Protein AF-A0A521XSE6-F1 (afdb_monomer)

Mean predicted aligned error: 16.89 Å

Radius of gyration: 36.2 Å; Cα contacts (8 Å, |Δi|>4): 59; chains: 1; bounding box: 66×86×58 Å

Foldseek 3Di:
DVVVVVVVVVPPPPVPVVVVVVVVVVVVVVVDDDDDPPPCVVVVVPDDPPDCDLVNLCVVPPPPSLVVLQVVLVVCVVVVVNVSSLVSLVVQLVPPDPVSNVVSVVSNVVD

Sequence (111 aa):
MLSFILEKYLNLPIVMGLGAVFMIGMYLLFKKTPSPPPPMVNAIRKSKPLTITSQDFSAIAGDDVVATQLDLARAYIETGRKLLAKKILEHVVEQGTDVQQNEARTLLGLI

pLDDT: mean 79.13, std 16.43, range [51.59, 98.31]

Structure (mmCIF, N/CA/C/O backbone):
data_AF-A0A521XSE6-F1
#
_entry.id   AF-A0A521XSE6-F1
#
loop_
_atom_site.group_PDB
_atom_site.id
_atom_site.type_symbol
_atom_site.label_atom_id
_atom_site.label_alt_id
_atom_site.label_comp_id
_atom_site.label_asym_id
_atom_site.label_entity_id
_atom_site.label_seq_id
_atom_site.pdbx_PDB_ins_code
_atom_site.Cartn_x
_atom_site.Cartn_y
_atom_site.Cartn_z
_atom_site.occupancy
_atom_site.B_iso_or_equiv
_atom_site.auth_seq_id
_atom_site.auth_comp_id
_atom_site.auth_asym_id
_atom_site.auth_atom_id
_atom_site.pdbx_PDB_model_num
ATOM 1 N N . MET A 1 1 ? 53.690 -77.859 42.454 1.00 58.84 1 MET A N 1
ATOM 2 C CA . MET A 1 1 ? 53.659 -76.408 42.756 1.00 58.84 1 MET A CA 1
ATOM 3 C C . MET A 1 1 ? 54.252 -75.514 41.661 1.00 58.84 1 MET A C 1
ATOM 5 O O . MET A 1 1 ? 53.951 -74.332 41.681 1.00 58.84 1 MET A O 1
ATOM 9 N N . LEU A 1 2 ? 55.013 -76.025 40.679 1.00 59.50 2 LEU A N 1
ATOM 10 C CA . LEU A 1 2 ? 55.533 -75.198 39.572 1.00 59.50 2 LEU A CA 1
ATOM 11 C C . LEU A 1 2 ? 54.560 -75.042 38.377 1.00 59.50 2 LEU A C 1
ATOM 13 O O . LEU A 1 2 ? 54.681 -74.099 37.606 1.00 59.50 2 LEU A O 1
ATOM 17 N N . SER A 1 3 ? 53.566 -75.924 38.230 1.00 58.72 3 SER A N 1
ATOM 18 C CA . SER A 1 3 ? 52.585 -75.901 37.128 1.00 58.72 3 SER A CA 1
ATOM 19 C C . SER A 1 3 ? 51.525 -74.797 37.241 1.00 58.72 3 SER A C 1
ATOM 21 O O . SER A 1 3 ? 50.909 -74.441 36.246 1.00 58.72 3 SER A O 1
ATOM 23 N N . PHE A 1 4 ? 51.332 -74.218 38.429 1.00 61.06 4 PHE A N 1
ATOM 24 C CA . PHE A 1 4 ? 50.308 -73.191 38.667 1.00 61.06 4 PHE A CA 1
ATOM 25 C C . PHE A 1 4 ? 50.765 -71.775 38.263 1.00 61.06 4 PHE A C 1
ATOM 27 O O . PHE A 1 4 ? 49.950 -70.883 38.049 1.00 61.06 4 PHE A O 1
ATOM 34 N N . ILE A 1 5 ? 52.079 -71.555 38.158 1.00 60.94 5 ILE A N 1
ATOM 35 C CA . ILE A 1 5 ? 52.667 -70.239 37.858 1.00 60.94 5 ILE A CA 1
ATOM 36 C C . ILE A 1 5 ? 52.841 -70.040 36.343 1.00 60.94 5 ILE A C 1
ATOM 38 O O . ILE A 1 5 ? 52.733 -68.911 35.868 1.00 60.94 5 ILE A O 1
ATOM 42 N N . LEU A 1 6 ? 53.030 -71.119 35.571 1.00 59.59 6 LEU A N 1
ATOM 43 C CA . LEU A 1 6 ? 53.184 -71.026 34.114 1.00 59.59 6 LEU A CA 1
ATOM 44 C C . LEU A 1 6 ? 51.868 -70.701 33.386 1.00 59.59 6 LEU A C 1
ATOM 46 O O . LEU A 1 6 ? 51.890 -69.920 32.440 1.00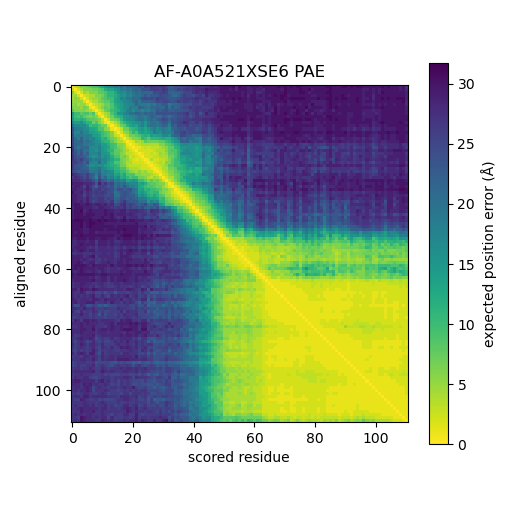 59.59 6 LEU A O 1
ATOM 50 N N . GLU A 1 7 ? 50.718 -71.208 33.843 1.00 60.81 7 GLU A N 1
ATOM 51 C CA . GLU A 1 7 ? 49.430 -70.916 33.185 1.00 60.81 7 GLU A CA 1
ATOM 52 C C . GLU A 1 7 ? 48.996 -69.452 33.337 1.00 60.81 7 GLU A C 1
ATOM 54 O O . GLU A 1 7 ? 48.388 -68.873 32.438 1.00 60.81 7 GLU A O 1
ATOM 59 N N . LYS A 1 8 ? 49.359 -68.807 34.452 1.00 57.69 8 LYS A N 1
ATOM 60 C CA . LYS A 1 8 ? 48.988 -67.409 34.710 1.00 57.69 8 LYS A CA 1
ATOM 61 C C . LYS A 1 8 ? 49.766 -66.419 33.836 1.00 57.69 8 LYS A C 1
ATOM 63 O O . LYS A 1 8 ? 49.285 -65.316 33.589 1.00 57.69 8 LYS A O 1
ATOM 68 N N . TYR A 1 9 ? 50.953 -66.802 33.367 1.00 58.81 9 TYR A N 1
ATOM 69 C CA . TYR A 1 9 ? 51.791 -65.952 32.519 1.00 58.81 9 TYR A CA 1
ATOM 70 C C . TYR A 1 9 ? 51.547 -66.158 31.016 1.00 58.81 9 TYR A C 1
ATOM 72 O O . TYR A 1 9 ? 51.934 -65.305 30.221 1.00 58.81 9 TYR A O 1
ATOM 80 N N . LEU A 1 10 ? 50.853 -67.234 30.621 1.00 60.28 10 LEU A N 1
ATOM 81 C CA . LEU A 1 10 ? 50.536 -67.516 29.217 1.00 60.28 10 LEU A CA 1
ATOM 82 C C . LEU A 1 10 ? 49.411 -66.621 28.650 1.00 60.28 10 LEU A C 1
ATOM 84 O O . LEU A 1 10 ? 49.327 -66.445 27.441 1.00 60.28 10 LEU A O 1
ATOM 88 N N . ASN A 1 11 ? 48.613 -65.971 29.508 1.00 56.31 11 ASN A N 1
ATOM 89 C CA . ASN A 1 11 ? 47.569 -65.009 29.110 1.00 56.31 11 ASN A CA 1
ATOM 90 C C . ASN A 1 11 ? 47.930 -63.535 29.397 1.00 56.31 11 ASN A C 1
ATOM 92 O O . ASN A 1 11 ? 47.058 -62.664 29.360 1.00 56.31 11 ASN A O 1
ATOM 96 N N . LEU A 1 12 ? 49.196 -63.229 29.704 1.00 58.16 12 LEU A N 1
ATOM 97 C CA . LEU A 1 12 ? 49.572 -61.931 30.278 1.00 58.16 12 LEU A CA 1
ATOM 98 C C . LEU A 1 12 ? 49.934 -60.786 29.297 1.00 58.16 12 LEU A C 1
ATOM 100 O O . LEU A 1 12 ? 50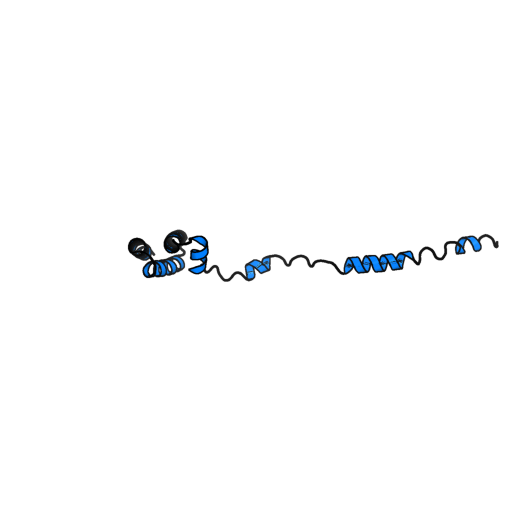.275 -59.716 29.793 1.00 58.16 12 LEU A O 1
ATOM 104 N N . PRO A 1 13 ? 49.814 -60.890 27.952 1.00 55.38 13 PRO A N 1
ATOM 105 C CA . PRO A 1 13 ? 49.885 -59.659 27.146 1.00 55.38 13 PRO A CA 1
ATOM 106 C C . PRO A 1 13 ? 48.844 -59.500 26.023 1.00 55.38 13 PRO A C 1
ATOM 108 O O . PRO A 1 13 ? 49.079 -58.718 25.108 1.00 55.38 13 PRO A O 1
ATOM 111 N N . ILE A 1 14 ? 47.678 -60.155 26.059 1.00 55.00 14 ILE A N 1
ATOM 112 C CA . ILE A 1 14 ? 46.648 -59.922 25.014 1.00 55.00 14 ILE A CA 1
ATOM 113 C C . ILE A 1 14 ? 45.759 -58.701 25.337 1.00 55.00 14 ILE A C 1
ATOM 115 O O . ILE A 1 14 ? 45.257 -58.029 24.438 1.00 55.00 14 ILE A O 1
ATOM 119 N N . VAL A 1 15 ? 45.617 -58.329 26.612 1.00 55.06 15 VAL A N 1
ATOM 120 C CA . VAL A 1 15 ? 44.694 -57.252 27.028 1.00 55.06 15 VAL A CA 1
ATOM 121 C C . VAL A 1 15 ? 45.275 -55.840 26.840 1.00 55.06 15 VAL A C 1
ATOM 123 O O . VAL A 1 15 ? 44.519 -54.877 26.737 1.00 55.06 15 VAL A O 1
ATOM 126 N N . MET A 1 16 ? 46.598 -55.679 26.718 1.00 54.62 16 MET A N 1
ATOM 127 C CA . MET A 1 16 ? 47.209 -54.339 26.648 1.00 54.62 16 MET A CA 1
ATOM 128 C C . MET A 1 16 ? 47.320 -53.749 25.227 1.00 54.62 16 MET A C 1
ATOM 130 O O . MET A 1 16 ? 47.540 -52.550 25.089 1.00 54.62 16 MET A O 1
ATOM 134 N N . GLY A 1 17 ? 47.133 -54.548 24.168 1.00 54.69 17 GLY A N 1
ATOM 135 C CA . GLY A 1 17 ? 47.198 -54.074 22.773 1.00 54.69 17 GLY A CA 1
ATOM 136 C C . GLY A 1 17 ? 45.868 -53.556 22.210 1.00 54.69 17 GLY A C 1
ATOM 137 O O . GLY A 1 17 ? 45.847 -52.628 21.403 1.00 54.69 17 GLY A O 1
ATOM 138 N N . LEU A 1 18 ? 44.737 -54.105 22.666 1.00 53.44 18 LEU A N 1
ATOM 139 C CA . LEU A 1 18 ? 43.406 -53.724 22.172 1.00 53.44 18 LEU A CA 1
ATOM 140 C C . LEU A 1 18 ? 42.953 -52.347 22.677 1.00 53.44 18 LEU A C 1
ATOM 142 O O . LEU A 1 18 ? 42.264 -51.623 21.960 1.00 53.44 18 LEU A O 1
ATOM 146 N N . GLY A 1 19 ? 43.385 -51.949 23.878 1.00 57.41 19 GLY A N 1
ATOM 147 C CA . GLY A 1 19 ? 43.027 -50.656 24.461 1.00 57.41 19 GLY A CA 1
ATOM 148 C C . GLY A 1 19 ? 43.575 -49.462 23.676 1.00 57.41 19 GLY A C 1
ATOM 149 O O . GLY A 1 19 ? 42.872 -48.468 23.524 1.00 57.41 19 GLY A O 1
ATOM 150 N N . ALA A 1 20 ? 44.790 -49.560 23.124 1.00 63.62 20 ALA A N 1
ATOM 151 C CA . ALA A 1 20 ? 45.408 -48.461 22.378 1.00 63.62 20 ALA A CA 1
ATOM 152 C C . ALA A 1 20 ? 44.699 -48.204 21.037 1.00 63.62 20 ALA A C 1
ATOM 154 O O . ALA A 1 20 ? 44.402 -47.056 20.710 1.00 63.62 20 ALA A O 1
ATOM 155 N N . VAL A 1 21 ? 44.349 -49.263 20.298 1.00 66.44 21 VAL A N 1
ATOM 156 C CA . VAL A 1 21 ? 43.579 -49.152 19.044 1.00 66.44 21 VAL A CA 1
ATOM 157 C C . VAL A 1 21 ? 42.161 -48.652 19.320 1.00 66.44 21 VAL A C 1
ATOM 159 O O . VAL A 1 21 ? 41.656 -47.813 18.578 1.00 66.44 21 VAL A O 1
ATOM 162 N N . PHE A 1 22 ? 41.541 -49.092 20.420 1.00 70.62 22 PHE A N 1
ATOM 163 C CA . PHE A 1 22 ? 40.236 -48.589 20.849 1.00 70.62 22 PHE A CA 1
ATOM 164 C C . PHE A 1 22 ? 40.290 -47.113 21.271 1.00 70.62 22 PHE A C 1
ATOM 166 O O . PHE A 1 22 ? 39.419 -46.344 20.881 1.00 70.62 22 PHE A O 1
ATOM 173 N N . MET A 1 23 ? 41.331 -46.679 21.990 1.00 69.38 23 MET A N 1
ATOM 174 C CA . MET A 1 23 ? 41.536 -45.271 22.359 1.00 69.38 23 MET A CA 1
ATOM 175 C C . MET A 1 23 ? 41.772 -44.384 21.137 1.00 69.38 23 MET A C 1
ATOM 177 O O . MET A 1 23 ? 41.184 -43.313 21.047 1.00 69.38 23 MET A O 1
ATOM 181 N N . ILE A 1 24 ? 42.572 -44.834 20.170 1.00 76.50 24 ILE A N 1
ATOM 182 C CA . ILE A 1 24 ? 42.790 -44.115 18.907 1.00 76.50 24 ILE A CA 1
ATOM 183 C C . ILE A 1 24 ? 41.513 -44.081 18.057 1.00 76.50 24 ILE A C 1
ATOM 185 O O . ILE A 1 24 ? 41.154 -43.025 17.538 1.00 76.50 24 ILE A O 1
ATOM 189 N N . GLY A 1 25 ? 40.781 -45.194 17.968 1.00 71.81 25 GLY A N 1
ATOM 190 C CA . GLY A 1 25 ? 39.495 -45.263 17.272 1.00 71.81 25 GLY A CA 1
ATOM 191 C C . GLY A 1 25 ? 38.433 -44.362 17.908 1.00 71.81 25 GLY A C 1
ATOM 192 O O . GLY A 1 25 ? 37.765 -43.604 17.206 1.00 71.81 25 GLY A O 1
ATOM 193 N N . MET A 1 26 ? 38.326 -44.368 19.239 1.00 72.00 26 MET A N 1
ATOM 194 C CA . MET A 1 26 ? 37.407 -43.513 19.993 1.00 72.00 26 MET A CA 1
ATOM 195 C C . MET A 1 26 ? 37.818 -42.037 19.918 1.00 72.00 26 MET A C 1
ATOM 197 O O . MET A 1 26 ? 36.961 -41.169 19.764 1.00 72.00 26 MET A O 1
ATOM 201 N N . TYR A 1 27 ? 39.120 -41.740 19.938 1.00 76.50 27 TYR A N 1
ATOM 202 C CA . TYR A 1 27 ? 39.644 -40.385 19.761 1.00 76.50 27 TYR A CA 1
ATOM 203 C C . TYR A 1 27 ? 39.325 -39.819 18.367 1.00 76.50 27 TYR A C 1
ATOM 205 O O . TYR A 1 27 ? 38.957 -38.649 18.239 1.00 76.50 27 TYR A O 1
ATOM 213 N N . LEU A 1 28 ? 39.379 -40.650 17.319 1.00 74.31 28 LEU A N 1
ATOM 214 C CA . LEU A 1 28 ? 38.965 -40.256 15.968 1.00 74.31 28 LEU A CA 1
ATOM 215 C C . LEU A 1 28 ? 37.443 -40.076 15.843 1.00 74.31 28 LEU A C 1
ATOM 217 O O . LEU A 1 28 ? 37.000 -39.201 15.097 1.00 74.31 28 LEU A O 1
ATOM 221 N N . LEU A 1 29 ? 36.649 -40.832 16.607 1.00 71.62 29 LEU A N 1
ATOM 222 C CA . LEU A 1 29 ? 35.190 -40.679 16.678 1.00 71.62 29 LEU A CA 1
ATOM 223 C C . LEU A 1 29 ? 34.766 -39.387 17.400 1.00 71.62 29 LEU A C 1
ATOM 225 O O . LEU A 1 29 ? 33.824 -38.725 16.968 1.00 71.62 29 LEU A O 1
ATOM 229 N N . PHE A 1 30 ? 35.486 -38.971 18.447 1.00 71.00 30 PHE A N 1
ATOM 230 C CA . PHE A 1 30 ? 35.155 -37.769 19.226 1.00 71.00 30 PHE A CA 1
ATOM 231 C C . PHE A 1 30 ? 35.493 -36.441 18.532 1.00 71.00 30 PHE A C 1
ATOM 233 O O . PHE A 1 30 ? 34.911 -35.412 18.870 1.00 71.00 30 PHE A O 1
ATOM 240 N N . LYS A 1 31 ? 36.391 -36.425 17.537 1.00 66.56 31 LYS A N 1
ATOM 241 C CA . LYS A 1 31 ? 36.799 -35.180 16.854 1.00 66.56 31 LYS A CA 1
ATOM 242 C C . LYS A 1 31 ? 35.725 -34.609 15.910 1.00 66.56 31 LYS A C 1
ATOM 244 O O . LYS A 1 31 ? 35.898 -33.518 15.372 1.00 66.56 31 LYS A O 1
ATOM 249 N N . LYS A 1 32 ? 34.623 -35.331 15.682 1.00 65.06 32 LYS A N 1
ATOM 250 C CA . LYS A 1 32 ? 33.612 -34.989 14.672 1.00 65.06 32 LYS A CA 1
ATOM 251 C C . LYS A 1 32 ? 32.201 -34.902 15.250 1.00 65.06 32 LYS A C 1
ATOM 253 O O . LYS A 1 32 ? 31.262 -35.398 14.640 1.00 65.06 32 LYS A O 1
ATOM 258 N N . THR A 1 33 ? 32.031 -34.260 16.403 1.00 64.44 33 THR A N 1
ATOM 259 C CA . THR A 1 33 ? 30.698 -33.816 16.823 1.00 64.44 33 THR A CA 1
ATOM 260 C C . THR A 1 33 ? 30.306 -32.601 15.969 1.00 64.44 33 THR A C 1
ATOM 262 O O . THR A 1 33 ? 30.895 -31.530 16.130 1.00 64.44 33 THR A O 1
ATOM 265 N N . PRO A 1 34 ? 29.359 -32.716 15.012 1.00 69.56 34 PRO A N 1
ATOM 266 C CA . PRO A 1 34 ? 28.758 -31.522 14.444 1.00 69.56 34 PRO A CA 1
ATOM 267 C C . PRO A 1 34 ? 28.067 -30.808 15.602 1.00 69.56 34 PRO A C 1
ATOM 269 O O . PRO A 1 34 ? 27.216 -31.391 16.277 1.00 69.56 34 PRO A O 1
ATOM 272 N N . SER A 1 35 ? 28.474 -29.569 15.879 1.00 71.19 35 SER A N 1
ATOM 273 C CA . SER A 1 35 ? 27.747 -28.705 16.804 1.00 71.19 35 SER A CA 1
ATOM 274 C C . SER A 1 35 ? 26.264 -28.775 16.432 1.00 71.19 35 SER A C 1
ATOM 276 O O . SER A 1 35 ? 25.966 -28.572 15.245 1.00 71.19 35 SER A O 1
ATOM 278 N N . PRO A 1 36 ? 25.349 -29.082 17.374 1.00 72.12 36 PRO A N 1
ATOM 279 C CA . PRO A 1 36 ? 23.928 -29.020 17.077 1.00 72.12 36 PRO A CA 1
ATOM 280 C C . PRO A 1 36 ? 23.671 -27.648 16.455 1.00 72.12 36 PRO A C 1
ATOM 282 O O . PRO A 1 36 ? 24.216 -26.658 16.965 1.00 72.12 36 PRO A O 1
ATOM 285 N N . PRO A 1 37 ? 22.951 -27.580 15.318 1.00 71.44 37 PRO A N 1
ATOM 286 C CA . PRO A 1 37 ? 22.677 -26.305 14.685 1.00 71.44 37 PRO A CA 1
ATOM 287 C C . PRO A 1 37 ? 22.139 -25.377 15.775 1.00 71.44 37 PRO A C 1
ATOM 289 O O . PRO A 1 37 ? 21.273 -25.808 16.549 1.00 71.44 37 PRO A O 1
ATOM 292 N N . PRO A 1 38 ? 22.696 -24.159 15.918 1.00 73.38 38 PRO A N 1
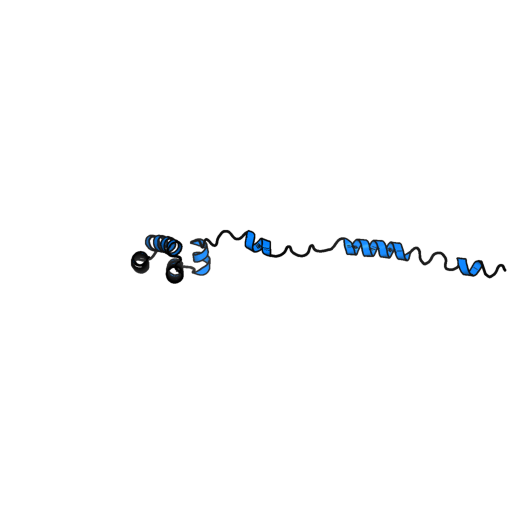ATOM 293 C CA . PRO A 1 38 ? 22.209 -23.228 16.920 1.00 73.38 38 PRO A CA 1
ATOM 294 C C . PRO A 1 38 ? 20.689 -23.148 16.771 1.00 73.38 38 PRO A C 1
ATOM 296 O O . PRO A 1 38 ? 20.210 -23.188 15.630 1.00 73.38 38 PRO A O 1
ATOM 299 N N . PRO A 1 39 ? 19.921 -23.070 17.874 1.00 66.75 39 PRO A N 1
ATOM 300 C CA . PRO A 1 39 ? 18.479 -22.924 17.770 1.00 66.75 39 PRO A CA 1
ATOM 301 C C . PRO A 1 39 ? 18.194 -21.827 16.742 1.00 66.75 39 PRO A C 1
ATOM 303 O O . PRO A 1 39 ? 18.715 -20.712 16.855 1.00 66.75 39 PRO A O 1
ATOM 306 N N . MET A 1 40 ? 17.399 -22.153 15.714 1.00 58.44 40 MET A N 1
ATOM 307 C CA . MET A 1 40 ? 17.048 -21.243 14.608 1.00 58.44 40 MET A CA 1
ATOM 308 C C . MET A 1 40 ? 16.382 -19.935 15.086 1.00 58.44 40 MET A C 1
ATOM 310 O O . MET A 1 40 ? 16.115 -19.045 14.286 1.00 58.44 40 MET A O 1
ATOM 314 N N . VAL A 1 41 ? 16.193 -19.768 16.398 1.00 56.81 41 VAL A N 1
ATOM 315 C CA . VAL A 1 41 ? 15.895 -18.520 17.112 1.00 56.81 41 VAL A CA 1
ATOM 316 C C . VAL A 1 41 ? 16.776 -17.344 16.654 1.00 56.81 41 VAL A C 1
ATOM 318 O O . VAL A 1 41 ? 16.299 -16.212 16.610 1.00 56.81 41 VAL A O 1
ATOM 321 N N . ASN A 1 42 ? 18.025 -17.578 16.233 1.00 55.88 42 ASN A N 1
ATOM 322 C CA . ASN A 1 42 ? 18.886 -16.504 15.712 1.00 55.88 42 ASN A CA 1
ATOM 323 C C . ASN A 1 42 ? 18.638 -16.124 14.239 1.00 55.88 42 ASN A C 1
ATOM 325 O O . ASN A 1 42 ? 19.086 -15.055 13.823 1.00 55.88 42 ASN A O 1
ATOM 329 N N . ALA A 1 43 ? 17.911 -16.929 13.455 1.00 57.03 43 ALA A N 1
ATOM 330 C CA . ALA A 1 43 ? 17.548 -16.576 12.078 1.00 57.03 43 ALA A CA 1
ATOM 331 C C . ALA A 1 43 ? 16.438 -15.510 12.035 1.00 57.03 43 ALA A C 1
ATOM 333 O O . ALA A 1 43 ? 16.471 -14.622 11.189 1.00 57.03 43 ALA A O 1
ATOM 334 N N . ILE A 1 44 ? 15.519 -15.526 13.009 1.00 54.22 44 ILE A N 1
ATOM 335 C CA . ILE A 1 44 ? 14.497 -14.476 13.173 1.00 54.22 44 ILE A CA 1
ATOM 336 C C . ILE A 1 44 ? 15.142 -13.184 13.698 1.00 54.22 44 ILE A C 1
ATOM 338 O O . ILE A 1 44 ? 14.756 -12.081 13.336 1.00 54.22 44 ILE A O 1
ATOM 342 N N . ARG A 1 45 ? 16.200 -13.287 14.511 1.00 57.09 45 ARG A N 1
ATOM 343 C CA . ARG A 1 45 ? 16.844 -12.116 15.128 1.00 57.09 45 ARG A CA 1
ATOM 344 C C . ARG A 1 45 ? 17.647 -11.247 14.150 1.00 57.09 45 ARG A C 1
ATOM 346 O O . ARG A 1 45 ? 17.979 -10.114 14.483 1.00 57.09 45 ARG A O 1
ATOM 353 N N . LYS A 1 46 ? 17.942 -11.761 12.951 1.00 51.59 46 LYS A N 1
ATOM 354 C CA . LYS A 1 46 ? 18.577 -11.014 11.854 1.00 51.59 46 LYS A CA 1
ATOM 355 C C . LYS A 1 46 ? 17.595 -10.612 10.751 1.00 51.59 46 LYS A C 1
ATOM 357 O O . LYS A 1 46 ? 18.038 -10.125 9.714 1.00 51.59 46 LYS A O 1
ATOM 362 N N . SER A 1 47 ? 16.284 -10.784 10.938 1.00 54.00 47 SER A N 1
ATOM 363 C CA . SER A 1 47 ? 15.327 -10.172 10.022 1.00 54.00 47 SER A CA 1
ATOM 364 C C . SER A 1 47 ? 15.285 -8.677 10.318 1.00 54.00 47 SER A C 1
ATOM 366 O O . SER A 1 47 ? 14.831 -8.254 11.383 1.00 54.00 47 SER A O 1
ATOM 368 N N . LYS A 1 48 ? 15.771 -7.875 9.367 1.00 60.22 48 LYS A N 1
ATOM 369 C CA . LYS A 1 48 ? 15.424 -6.454 9.250 1.00 60.22 48 LYS A CA 1
ATOM 370 C C . LYS A 1 48 ? 13.909 -6.334 9.520 1.00 60.22 48 LYS A C 1
ATOM 372 O O . LYS A 1 48 ? 13.181 -7.193 9.011 1.00 60.22 48 LYS A O 1
ATOM 377 N N . PRO A 1 49 ? 13.427 -5.358 10.319 1.00 62.62 49 PRO A N 1
ATOM 378 C CA . PRO A 1 49 ? 11.988 -5.144 10.496 1.00 62.62 49 PRO A CA 1
ATOM 379 C C . PRO A 1 49 ? 11.327 -5.232 9.125 1.00 62.62 49 PRO A C 1
ATOM 381 O O . PRO A 1 49 ? 11.871 -4.598 8.218 1.00 62.62 49 PRO A O 1
ATOM 384 N N . LEU A 1 50 ? 10.275 -6.051 8.956 1.00 66.19 50 LEU A N 1
ATOM 385 C CA . LEU A 1 50 ? 9.647 -6.320 7.653 1.00 66.19 50 LEU A CA 1
ATOM 386 C C . LEU A 1 50 ? 9.355 -4.993 6.942 1.00 66.19 50 LEU A C 1
ATOM 388 O O . LEU A 1 50 ? 8.348 -4.335 7.186 1.00 66.19 50 LEU A O 1
ATOM 392 N N . THR A 1 51 ? 10.294 -4.582 6.102 1.00 70.25 51 THR A N 1
ATOM 393 C CA . THR A 1 51 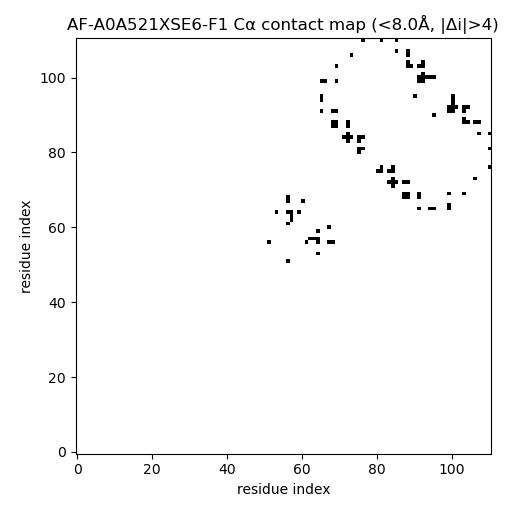? 10.267 -3.345 5.339 1.00 70.25 51 THR A CA 1
ATOM 394 C C . THR A 1 51 ? 10.224 -3.840 3.921 1.00 70.25 51 THR A C 1
ATOM 396 O O . THR A 1 51 ? 11.269 -4.138 3.352 1.00 70.25 51 THR A O 1
ATOM 399 N N . ILE A 1 52 ? 9.012 -4.033 3.412 1.00 74.31 52 ILE A N 1
ATOM 400 C CA . ILE A 1 52 ? 8.839 -4.445 2.026 1.00 74.31 52 ILE A CA 1
ATOM 401 C C . ILE A 1 52 ? 9.219 -3.250 1.156 1.00 74.31 52 ILE A C 1
ATOM 403 O O . ILE A 1 52 ? 8.697 -2.145 1.332 1.00 74.31 52 ILE A O 1
ATOM 407 N N . THR A 1 53 ? 10.200 -3.458 0.290 1.00 80.06 53 THR A N 1
ATOM 408 C CA . THR A 1 53 ? 10.757 -2.440 -0.598 1.00 80.06 53 THR A CA 1
ATOM 409 C C . THR A 1 53 ? 10.206 -2.596 -2.009 1.00 80.06 53 THR A C 1
ATOM 411 O O . THR A 1 53 ? 9.740 -3.668 -2.384 1.00 80.06 53 THR A O 1
ATOM 414 N N . SER A 1 54 ? 10.306 -1.544 -2.825 1.00 76.56 54 SER A N 1
ATOM 415 C CA . SER A 1 54 ? 9.991 -1.588 -4.263 1.00 76.56 54 SER A CA 1
ATOM 416 C C . SER A 1 54 ? 10.689 -2.742 -4.998 1.00 76.56 54 SER A C 1
ATOM 418 O O . SER A 1 54 ? 10.093 -3.357 -5.876 1.00 76.56 54 SER A O 1
ATOM 420 N N . GLN A 1 55 ? 11.917 -3.085 -4.599 1.00 81.88 55 GLN A N 1
ATOM 421 C CA . GLN A 1 55 ? 12.678 -4.205 -5.162 1.00 81.88 55 GLN A CA 1
ATOM 422 C C . GLN A 1 55 ? 12.045 -5.563 -4.845 1.00 81.88 55 GLN A C 1
ATOM 424 O O . GLN A 1 55 ? 11.987 -6.422 -5.723 1.00 81.88 55 GLN A O 1
ATOM 429 N N . ASP A 1 56 ? 11.525 -5.740 -3.629 1.00 84.00 56 ASP A N 1
ATOM 430 C CA . ASP A 1 56 ? 10.825 -6.970 -3.245 1.00 84.00 56 ASP A CA 1
ATOM 431 C C . ASP A 1 56 ? 9.550 -7.151 -4.080 1.00 84.00 56 ASP A C 1
ATOM 433 O O . ASP A 1 56 ? 9.253 -8.256 -4.525 1.00 84.00 56 ASP A O 1
ATOM 437 N N . PHE A 1 57 ? 8.826 -6.061 -4.363 1.00 83.56 57 PHE A N 1
ATOM 438 C CA . PHE A 1 57 ? 7.655 -6.116 -5.242 1.00 83.56 57 PHE A CA 1
ATOM 439 C C . PHE A 1 57 ? 8.032 -6.438 -6.686 1.00 83.56 57 PHE A C 1
ATOM 441 O O . PHE A 1 57 ? 7.362 -7.251 -7.308 1.00 83.56 57 PHE A O 1
ATOM 448 N N . SER A 1 58 ? 9.110 -5.857 -7.216 1.00 85.00 58 SER A N 1
ATOM 449 C CA . SER A 1 58 ? 9.571 -6.156 -8.578 1.00 85.00 58 SER A CA 1
ATOM 450 C C . SER A 1 58 ? 9.967 -7.625 -8.749 1.00 85.00 58 SER A C 1
ATOM 452 O O . SER A 1 58 ? 9.651 -8.229 -9.772 1.00 85.00 58 SER A O 1
ATOM 454 N N . ALA A 1 59 ? 10.560 -8.236 -7.719 1.00 84.62 59 ALA A N 1
ATOM 455 C CA . ALA A 1 59 ? 10.878 -9.661 -7.726 1.00 84.62 59 ALA A CA 1
ATOM 456 C C . ALA A 1 59 ? 9.632 -10.570 -7.753 1.00 84.62 59 ALA A C 1
ATOM 458 O O . ALA A 1 59 ? 9.721 -11.696 -8.239 1.00 84.62 59 ALA A O 1
ATOM 459 N N . ILE A 1 60 ? 8.490 -10.106 -7.229 1.00 82.75 60 ILE A N 1
ATOM 460 C CA . ILE A 1 60 ? 7.250 -10.895 -7.117 1.00 82.75 60 ILE A CA 1
ATOM 461 C C . ILE A 1 60 ? 6.289 -10.618 -8.285 1.00 82.75 60 ILE A C 1
ATOM 463 O O . ILE A 1 60 ? 5.635 -11.539 -8.767 1.00 82.75 60 ILE A O 1
ATOM 467 N N . ALA A 1 61 ? 6.196 -9.367 -8.736 1.00 82.69 61 ALA A N 1
ATOM 468 C CA . ALA A 1 61 ? 5.147 -8.887 -9.636 1.00 82.69 61 ALA A CA 1
ATOM 469 C C . ALA A 1 61 ? 5.577 -8.753 -11.108 1.00 82.69 61 ALA A C 1
ATOM 471 O O . ALA A 1 61 ? 4.730 -8.535 -11.974 1.00 82.69 61 ALA A O 1
ATOM 472 N N . GLY A 1 62 ? 6.876 -8.864 -11.411 1.00 80.62 62 GLY A N 1
ATOM 473 C CA . GLY A 1 62 ? 7.387 -8.617 -12.761 1.00 80.62 62 GLY A CA 1
ATOM 474 C C . GLY A 1 62 ? 7.151 -7.164 -13.178 1.00 80.62 62 GLY A C 1
ATOM 475 O O . GLY A 1 62 ? 7.615 -6.252 -12.494 1.00 80.62 62 GLY A O 1
ATOM 476 N N . ASP A 1 63 ? 6.421 -6.955 -14.274 1.00 77.56 63 ASP A N 1
ATOM 477 C CA . ASP A 1 63 ? 6.153 -5.618 -14.821 1.00 77.56 63 ASP A CA 1
ATOM 478 C C . ASP A 1 63 ? 5.054 -4.853 -14.061 1.00 77.56 63 ASP A C 1
ATOM 480 O O . ASP A 1 63 ? 5.061 -3.623 -14.069 1.00 77.56 63 ASP A O 1
ATOM 484 N N . ASP A 1 64 ? 4.140 -5.533 -13.354 1.00 86.06 64 ASP A N 1
ATOM 485 C CA . ASP A 1 64 ? 3.008 -4.876 -12.672 1.00 86.06 64 ASP A CA 1
ATOM 486 C C . ASP A 1 64 ? 3.226 -4.713 -11.160 1.00 86.06 64 ASP A C 1
ATOM 488 O O . ASP A 1 64 ? 2.441 -5.115 -10.292 1.00 86.06 64 ASP A O 1
ATOM 492 N N . VAL A 1 65 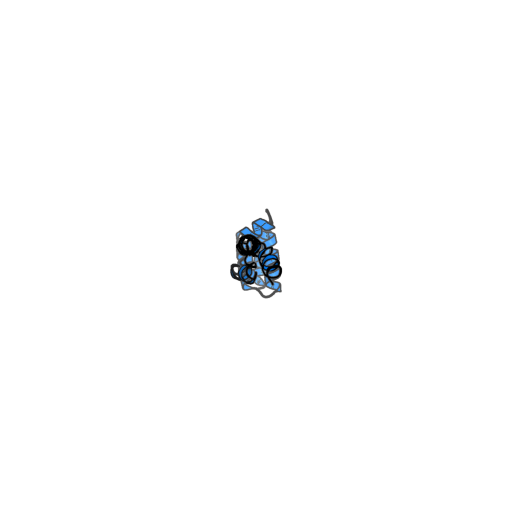? 4.366 -4.106 -10.838 1.00 90.25 65 VAL A N 1
ATOM 493 C CA . VAL A 1 65 ? 4.799 -3.821 -9.463 1.00 90.25 65 VAL A CA 1
ATOM 494 C C . VAL A 1 65 ? 3.792 -2.935 -8.731 1.00 90.25 65 VAL A C 1
ATOM 496 O O . VAL A 1 65 ? 3.517 -3.144 -7.548 1.00 90.25 65 VAL A O 1
ATOM 499 N N . VAL A 1 66 ? 3.218 -1.962 -9.440 1.00 94.31 66 VAL A N 1
ATOM 500 C CA . VAL A 1 66 ? 2.319 -0.960 -8.865 1.00 94.31 66 VAL A CA 1
ATOM 501 C C . VAL A 1 66 ? 0.958 -1.558 -8.502 1.00 94.31 66 VAL A C 1
ATOM 503 O O . VAL A 1 66 ? 0.434 -1.236 -7.434 1.00 94.31 66 VAL A O 1
ATOM 506 N N . ALA A 1 67 ? 0.388 -2.461 -9.312 1.00 94.25 67 ALA A N 1
ATOM 507 C CA . ALA A 1 67 ? -0.864 -3.124 -8.937 1.00 94.25 67 ALA A CA 1
ATOM 508 C C . ALA A 1 67 ? -0.704 -3.949 -7.652 1.00 94.25 67 ALA A C 1
ATOM 510 O O . ALA A 1 67 ? -1.514 -3.838 -6.732 1.00 94.25 67 ALA A O 1
ATOM 511 N N . THR A 1 68 ? 0.408 -4.680 -7.526 1.00 94.31 68 THR A N 1
ATOM 512 C CA . THR A 1 68 ? 0.705 -5.459 -6.311 1.00 94.31 68 THR A CA 1
ATOM 513 C C . THR A 1 68 ? 0.852 -4.558 -5.077 1.00 94.31 68 THR A C 1
ATOM 515 O O . THR A 1 68 ? 0.447 -4.920 -3.969 1.00 94.31 68 THR A O 1
ATOM 518 N N . GLN A 1 69 ? 1.409 -3.357 -5.246 1.00 95.12 69 GLN A N 1
ATOM 519 C CA . GLN A 1 69 ? 1.500 -2.364 -4.175 1.00 95.12 69 GLN A CA 1
ATOM 520 C C . GLN A 1 69 ? 0.127 -1.823 -3.757 1.00 95.12 69 GLN A C 1
ATOM 522 O O . GLN A 1 69 ? -0.113 -1.667 -2.558 1.00 95.12 69 GLN A O 1
ATOM 527 N N . LEU A 1 70 ? -0.783 -1.575 -4.705 1.00 96.81 70 LEU A N 1
ATOM 528 C CA . LEU A 1 70 ? -2.164 -1.184 -4.404 1.00 96.81 70 LEU A CA 1
ATOM 529 C C . LEU A 1 70 ? -2.889 -2.253 -3.584 1.00 96.81 70 LEU A C 1
ATOM 531 O O . LEU A 1 70 ? -3.510 -1.927 -2.570 1.00 96.81 70 LEU A O 1
ATOM 535 N N . ASP A 1 71 ? -2.753 -3.523 -3.964 1.00 95.62 71 ASP A N 1
ATOM 536 C CA . ASP A 1 71 ? -3.361 -4.636 -3.231 1.00 95.62 71 ASP A CA 1
ATOM 537 C C . ASP A 1 71 ? -2.819 -4.746 -1.802 1.00 95.62 71 ASP A C 1
ATOM 539 O O . ASP A 1 71 ? -3.587 -4.878 -0.844 1.00 95.62 71 ASP A O 1
ATOM 543 N N . LEU A 1 72 ? -1.502 -4.597 -1.618 1.00 95.50 72 LEU A N 1
ATOM 544 C CA . LEU A 1 72 ? -0.918 -4.581 -0.278 1.00 95.50 72 LEU A CA 1
ATOM 545 C C . LEU A 1 72 ? -1.382 -3.368 0.542 1.00 95.50 72 LEU A C 1
ATOM 547 O O . LEU A 1 72 ? -1.637 -3.495 1.743 1.00 95.50 72 LEU A O 1
ATOM 551 N N . ALA A 1 73 ? -1.494 -2.191 -0.077 1.00 97.06 73 ALA A N 1
ATOM 552 C CA . ALA A 1 73 ? -1.974 -0.996 0.602 1.00 97.06 73 ALA A CA 1
ATOM 553 C C . ALA A 1 73 ? -3.408 -1.184 1.111 1.00 97.06 73 ALA A C 1
ATOM 555 O O . ALA A 1 73 ? -3.667 -0.871 2.273 1.00 97.06 73 ALA A O 1
ATOM 556 N N . ARG A 1 74 ? -4.307 -1.763 0.301 1.00 97.12 74 ARG A N 1
ATOM 557 C CA . ARG A 1 74 ? -5.677 -2.108 0.721 1.00 97.12 74 ARG A CA 1
ATOM 558 C C . ARG A 1 74 ? -5.669 -3.033 1.939 1.00 97.12 74 ARG A C 1
ATOM 560 O O . ARG A 1 74 ? -6.284 -2.701 2.950 1.00 97.12 74 ARG A O 1
ATOM 567 N N . ALA A 1 75 ? -4.875 -4.103 1.914 1.00 97.00 75 ALA A N 1
ATOM 568 C CA . ALA A 1 75 ? -4.746 -5.010 3.056 1.00 97.00 75 ALA A CA 1
ATOM 569 C C . ALA A 1 75 ? -4.214 -4.305 4.325 1.00 97.00 75 ALA A C 1
ATOM 571 O O . ALA A 1 75 ? -4.633 -4.591 5.452 1.00 97.00 75 ALA A O 1
ATOM 572 N N . TYR A 1 76 ? -3.297 -3.343 4.180 1.00 96.56 76 TYR A N 1
ATOM 573 C CA . TYR A 1 76 ? -2.845 -2.529 5.311 1.00 96.56 76 TYR A CA 1
ATOM 574 C C . TYR A 1 76 ? -3.915 -1.576 5.841 1.00 96.56 76 TYR A C 1
ATOM 576 O O . TYR A 1 76 ? -3.971 -1.377 7.054 1.00 96.56 76 TYR A O 1
ATOM 584 N N . ILE A 1 77 ? -4.781 -1.025 4.990 1.00 96.94 77 ILE A N 1
ATOM 585 C CA . ILE A 1 77 ? -5.942 -0.243 5.440 1.00 96.94 77 ILE A CA 1
ATOM 586 C C . ILE A 1 77 ? -6.888 -1.136 6.246 1.00 96.94 77 ILE A C 1
ATOM 588 O O . ILE A 1 77 ? -7.233 -0.790 7.375 1.00 96.94 77 ILE A O 1
ATOM 592 N N . GLU A 1 78 ? -7.240 -2.304 5.705 1.00 96.50 78 GLU A N 1
ATOM 593 C CA . GLU A 1 78 ? -8.151 -3.271 6.332 1.00 96.50 78 GLU A CA 1
ATOM 594 C C . GLU A 1 78 ? -7.656 -3.740 7.705 1.00 96.50 78 GLU A C 1
A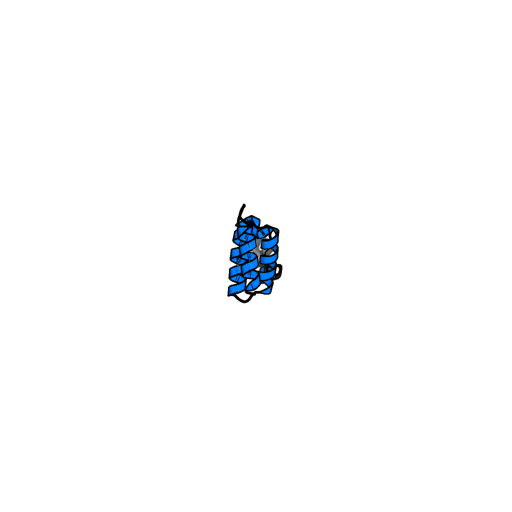TOM 596 O O . GLU A 1 78 ? -8.433 -3.881 8.647 1.00 96.50 78 GLU A O 1
ATOM 601 N N . THR A 1 79 ? -6.343 -3.924 7.853 1.00 96.56 79 THR A N 1
ATOM 602 C CA . THR A 1 79 ? -5.714 -4.335 9.120 1.00 96.56 79 THR A CA 1
ATOM 603 C C . THR A 1 79 ? -5.394 -3.167 10.063 1.00 96.56 79 THR A C 1
ATOM 605 O O . THR A 1 79 ? -4.751 -3.366 11.096 1.00 96.56 79 THR A O 1
ATOM 608 N N . GLY A 1 80 ? -5.810 -1.938 9.731 1.00 95.25 80 GLY A N 1
ATOM 609 C CA . GLY A 1 80 ? -5.605 -0.738 10.551 1.00 95.25 80 GLY A CA 1
ATOM 610 C C . GLY A 1 80 ? -4.181 -0.168 10.519 1.00 95.25 80 GLY A C 1
ATOM 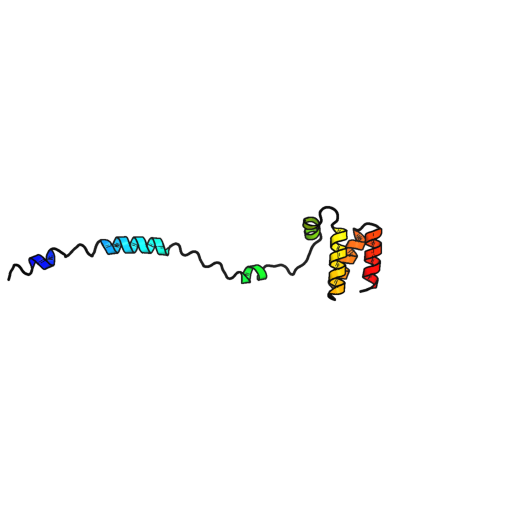611 O O . GLY A 1 80 ? -3.866 0.783 11.235 1.00 95.25 80 GLY A O 1
ATOM 612 N N . ARG A 1 81 ? -3.299 -0.693 9.663 1.00 95.88 81 ARG A N 1
ATOM 613 C CA . ARG A 1 81 ? -1.904 -0.256 9.488 1.00 95.88 81 ARG A CA 1
ATOM 614 C C . ARG A 1 81 ? -1.800 0.952 8.549 1.00 95.88 81 ARG A C 1
ATOM 616 O O . ARG A 1 81 ? -0.991 0.972 7.620 1.00 95.88 81 ARG A O 1
ATOM 623 N N . LYS A 1 82 ? -2.593 1.993 8.820 1.00 95.56 82 LYS A N 1
ATOM 624 C CA . LYS A 1 82 ? -2.768 3.172 7.950 1.00 95.56 82 LYS A CA 1
ATOM 625 C C . LYS A 1 82 ? -1.466 3.896 7.591 1.00 95.56 82 LYS A C 1
ATOM 627 O O . LYS A 1 82 ? -1.309 4.322 6.455 1.00 95.56 82 LYS A O 1
ATOM 632 N N . LEU A 1 83 ? -0.506 3.999 8.517 1.00 95.38 83 LEU A N 1
ATOM 633 C CA . LEU A 1 83 ? 0.792 4.644 8.249 1.00 95.38 83 LEU A CA 1
ATOM 634 C C . LEU A 1 83 ? 1.606 3.907 7.176 1.00 95.38 83 LEU A C 1
ATOM 636 O O . LEU A 1 83 ? 2.245 4.541 6.338 1.00 95.38 83 LEU A O 1
ATOM 640 N N . LEU A 1 84 ? 1.575 2.571 7.196 1.00 93.06 84 LEU A N 1
ATOM 641 C CA . LEU A 1 84 ? 2.258 1.756 6.193 1.00 93.06 84 LEU A CA 1
ATOM 642 C C . LEU A 1 84 ? 1.521 1.812 4.855 1.00 93.06 84 LEU A C 1
ATOM 644 O O . LEU A 1 84 ? 2.171 1.960 3.824 1.00 93.06 84 LEU A O 1
ATOM 648 N N . ALA A 1 85 ? 0.184 1.765 4.878 1.00 96.88 85 ALA A N 1
ATOM 649 C CA . ALA A 1 85 ? -0.636 1.954 3.683 1.00 96.88 85 ALA A CA 1
ATOM 650 C C . ALA A 1 85 ? -0.347 3.305 3.016 1.00 96.88 85 ALA A C 1
ATOM 652 O O . ALA A 1 85 ? -0.048 3.342 1.828 1.00 96.88 85 ALA A O 1
ATOM 653 N N . LYS A 1 86 ? -0.339 4.399 3.791 1.00 97.31 86 LYS A N 1
ATOM 654 C CA . LYS A 1 86 ? -0.067 5.755 3.298 1.00 97.31 86 LYS A CA 1
ATOM 655 C C . LYS A 1 86 ? 1.242 5.826 2.516 1.00 97.31 86 LYS A C 1
ATOM 657 O O . LYS A 1 86 ? 1.247 6.308 1.393 1.00 97.31 86 LYS A O 1
ATOM 662 N N . LYS A 1 87 ? 2.327 5.289 3.081 1.00 96.00 87 LYS A N 1
ATOM 663 C CA . LYS A 1 87 ? 3.648 5.301 2.437 1.00 96.00 87 LYS A CA 1
ATOM 664 C C . LYS A 1 87 ? 3.656 4.560 1.096 1.00 96.00 87 LYS A C 1
ATOM 666 O O . LYS A 1 87 ? 4.331 4.985 0.165 1.00 96.00 87 LYS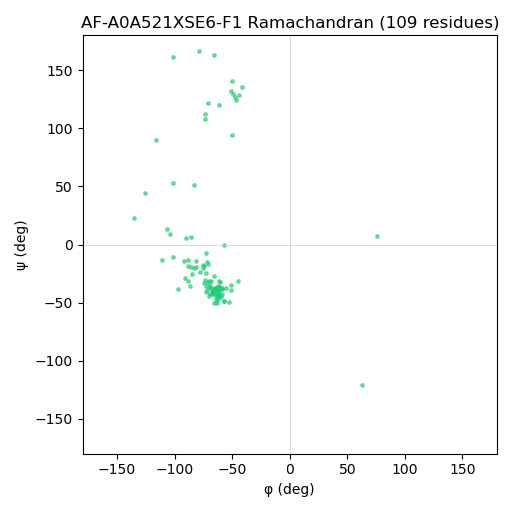 A O 1
ATOM 671 N N . ILE A 1 88 ? 2.931 3.446 1.001 1.00 95.81 88 ILE A N 1
ATOM 672 C CA . ILE A 1 88 ? 2.807 2.700 -0.256 1.00 95.81 88 ILE A CA 1
ATOM 673 C C . ILE A 1 88 ? 1.965 3.493 -1.259 1.00 95.81 88 ILE A C 1
ATOM 675 O O . ILE A 1 88 ? 2.362 3.622 -2.411 1.00 95.81 88 ILE A O 1
ATOM 679 N N . LEU A 1 89 ? 0.844 4.071 -0.825 1.00 97.75 89 LEU A N 1
ATOM 680 C CA . LEU A 1 89 ? -0.033 4.857 -1.692 1.00 97.75 89 LEU A CA 1
ATOM 681 C C . LEU A 1 89 ? 0.649 6.119 -2.234 1.00 97.75 89 LEU A C 1
ATOM 683 O O . LEU A 1 89 ? 0.450 6.448 -3.396 1.00 97.75 89 LEU A O 1
ATOM 687 N N . GLU A 1 90 ? 1.483 6.795 -1.440 1.00 96.94 90 GLU A N 1
ATOM 688 C CA . GLU A 1 90 ? 2.305 7.923 -1.906 1.00 96.94 90 GLU A CA 1
ATOM 689 C C . GLU A 1 90 ? 3.237 7.499 -3.048 1.00 96.94 90 GLU A C 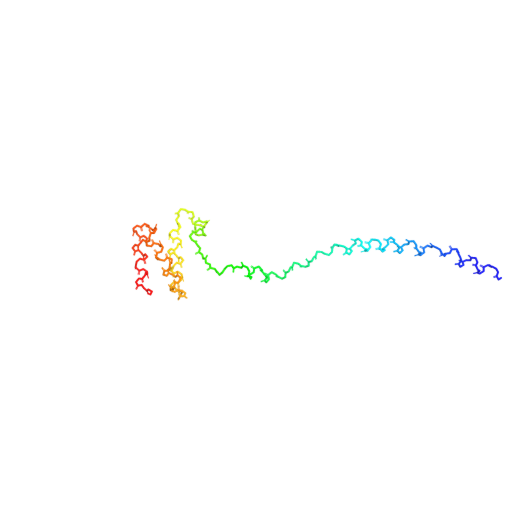1
ATOM 691 O O . GLU A 1 90 ? 3.322 8.180 -4.065 1.00 96.94 90 GLU A O 1
ATOM 696 N N . HIS A 1 91 ? 3.859 6.324 -2.936 1.00 95.44 91 HIS A N 1
ATOM 697 C CA . HIS A 1 91 ? 4.692 5.786 -4.007 1.00 95.44 91 HIS A CA 1
ATOM 698 C C . HIS A 1 91 ? 3.879 5.423 -5.264 1.00 95.44 91 HIS A C 1
ATOM 700 O O . HIS A 1 91 ? 4.303 5.729 -6.377 1.00 95.44 91 HIS A O 1
ATOM 706 N N . VAL A 1 92 ? 2.686 4.836 -5.105 1.00 96.75 92 VAL A N 1
ATOM 707 C CA . VAL A 1 92 ? 1.776 4.542 -6.230 1.00 96.75 92 VAL A CA 1
ATOM 708 C C . VAL A 1 92 ? 1.327 5.826 -6.935 1.00 96.75 92 VAL A C 1
ATOM 710 O O . VAL A 1 92 ? 1.233 5.851 -8.160 1.00 96.75 92 VAL A O 1
ATOM 713 N N . VAL A 1 93 ? 1.083 6.908 -6.190 1.00 97.81 93 VAL A N 1
ATOM 714 C CA . VAL A 1 93 ? 0.738 8.221 -6.759 1.00 97.81 93 VAL A CA 1
ATOM 715 C C . VAL A 1 93 ? 1.856 8.775 -7.649 1.00 97.81 93 VAL A C 1
ATOM 717 O O . VAL A 1 93 ? 1.562 9.481 -8.611 1.00 97.81 93 VAL A O 1
ATOM 720 N N . GLU A 1 94 ? 3.115 8.468 -7.345 1.00 96.00 94 GLU A N 1
ATOM 721 C CA . GLU A 1 94 ? 4.270 8.943 -8.113 1.00 96.00 94 GLU A CA 1
ATOM 722 C C . GLU A 1 94 ? 4.625 8.043 -9.303 1.00 96.00 94 GLU A C 1
ATOM 724 O O . GLU A 1 94 ? 5.073 8.550 -10.328 1.00 96.00 94 GLU A O 1
ATOM 729 N N . GLN A 1 95 ? 4.470 6.722 -9.168 1.00 94.12 95 GLN A N 1
ATOM 730 C CA . GLN A 1 95 ? 4.995 5.741 -10.133 1.00 94.12 95 GLN A CA 1
ATOM 731 C C . GLN A 1 95 ? 3.916 5.007 -10.942 1.00 94.12 95 GLN A C 1
ATOM 733 O O . GLN A 1 95 ? 4.239 4.319 -11.908 1.00 94.12 95 GLN A O 1
ATOM 738 N N . GLY A 1 96 ? 2.647 5.101 -10.544 1.00 93.81 96 GLY A N 1
ATOM 739 C CA . GLY A 1 96 ? 1.552 4.389 -11.194 1.00 93.81 96 GLY A CA 1
ATOM 740 C C . GLY A 1 96 ? 1.065 5.028 -12.487 1.00 93.81 96 GLY A C 1
ATOM 741 O O . GLY A 1 96 ? 1.341 6.187 -12.789 1.00 93.81 96 GLY A O 1
ATOM 742 N N . THR A 1 97 ? 0.269 4.268 -13.232 1.00 95.69 97 THR A N 1
ATOM 743 C CA . THR A 1 97 ? -0.541 4.775 -14.352 1.00 95.69 97 THR A CA 1
ATOM 744 C C . THR A 1 97 ? -1.630 5.733 -13.863 1.00 95.69 97 THR A C 1
ATOM 746 O O . THR A 1 97 ? -1.995 5.701 -12.689 1.00 95.69 97 THR A O 1
ATOM 749 N N . ASP A 1 98 ? -2.219 6.539 -14.750 1.00 97.25 98 ASP A N 1
ATOM 750 C CA . ASP A 1 98 ? -3.274 7.503 -14.383 1.00 97.25 98 ASP A CA 1
ATOM 751 C C . ASP A 1 98 ? -4.422 6.867 -13.578 1.00 97.25 98 ASP A C 1
ATOM 753 O O . ASP A 1 98 ? -4.909 7.437 -12.599 1.00 97.25 98 ASP A O 1
ATOM 757 N N . VAL A 1 99 ? -4.813 5.643 -13.949 1.00 97.12 99 VAL A N 1
ATOM 758 C CA . VAL A 1 99 ? -5.847 4.869 -13.250 1.00 97.12 99 VAL A CA 1
ATOM 759 C C . VAL A 1 99 ? -5.394 4.502 -11.833 1.00 97.12 99 VAL A C 1
ATOM 761 O O . VAL A 1 99 ? -6.114 4.772 -10.871 1.00 97.12 99 VAL A O 1
ATOM 764 N N . GLN A 1 100 ? -4.188 3.946 -11.691 1.00 97.44 100 GLN A N 1
ATOM 765 C CA . GLN A 1 100 ? -3.616 3.545 -10.399 1.00 97.44 100 GLN A CA 1
ATOM 766 C C . GLN A 1 100 ? -3.374 4.753 -9.484 1.00 97.44 100 GLN A C 1
ATOM 768 O O . GLN A 1 100 ? -3.630 4.687 -8.283 1.00 97.44 100 GLN A O 1
ATOM 773 N N . GLN A 1 101 ? -2.935 5.883 -10.042 1.00 98.25 101 GLN A N 1
ATOM 774 C CA . GLN A 1 101 ? -2.760 7.126 -9.296 1.00 98.25 101 GLN A CA 1
ATOM 775 C C . GLN A 1 101 ? -4.092 7.653 -8.765 1.00 98.25 101 GLN A C 1
ATOM 777 O O . GLN A 1 101 ? -4.180 8.050 -7.603 1.00 98.25 101 GLN A O 1
ATOM 782 N N . ASN A 1 102 ? -5.136 7.678 -9.598 1.00 98.25 102 ASN A N 1
ATOM 783 C CA . ASN A 1 102 ? -6.458 8.138 -9.179 1.00 98.25 102 ASN A CA 1
ATOM 784 C C . ASN A 1 102 ? -7.048 7.240 -8.082 1.00 98.25 102 ASN A C 1
ATOM 786 O O . ASN A 1 102 ? -7.620 7.722 -7.100 1.00 98.25 102 ASN A O 1
ATOM 790 N N . GLU A 1 103 ? -6.854 5.932 -8.212 1.00 97.94 103 GLU A N 1
ATOM 791 C CA . GLU A 1 103 ? -7.218 4.981 -7.175 1.00 97.94 103 GLU A CA 1
ATOM 792 C C . GLU A 1 103 ? -6.443 5.225 -5.871 1.00 97.94 103 GLU A C 1
ATOM 794 O O . GLU A 1 103 ? -7.046 5.325 -4.801 1.00 97.94 103 GLU A O 1
ATOM 799 N N . ALA A 1 104 ? -5.126 5.411 -5.943 1.00 98.31 104 ALA A N 1
ATOM 800 C CA . ALA A 1 104 ? -4.319 5.679 -4.760 1.00 98.31 104 ALA A CA 1
ATOM 801 C C . ALA A 1 104 ? -4.730 6.978 -4.050 1.00 98.31 104 ALA A C 1
ATOM 803 O O . ALA A 1 104 ? -4.821 6.998 -2.823 1.00 98.31 104 ALA A O 1
ATOM 804 N N . ARG A 1 105 ? -5.062 8.041 -4.796 1.00 98.31 105 ARG A N 1
ATOM 805 C CA . ARG A 1 105 ? -5.607 9.291 -4.229 1.00 98.31 105 ARG A CA 1
ATOM 806 C C . ARG A 1 105 ? -6.942 9.064 -3.519 1.00 98.31 105 ARG A C 1
ATOM 808 O O . ARG A 1 105 ? -7.170 9.645 -2.462 1.00 98.31 105 ARG A O 1
ATOM 815 N N . THR A 1 106 ? -7.791 8.198 -4.069 1.00 98.06 106 THR A N 1
ATOM 816 C CA . THR A 1 106 ? -9.068 7.822 -3.449 1.00 98.06 106 THR A CA 1
ATOM 817 C C . THR A 1 106 ? -8.833 7.103 -2.121 1.00 98.06 106 THR A C 1
ATOM 819 O O . THR A 1 106 ? -9.404 7.490 -1.105 1.00 98.06 106 THR A O 1
ATOM 822 N N . LEU A 1 107 ? -7.937 6.111 -2.101 1.00 97.69 107 LEU A N 1
ATOM 823 C CA . LEU A 1 107 ? -7.583 5.366 -0.889 1.00 97.69 107 LEU A CA 1
ATOM 824 C C . LEU A 1 107 ? -6.908 6.250 0.171 1.00 97.69 107 LEU A C 1
ATOM 826 O O . LEU A 1 107 ? -7.194 6.096 1.356 1.00 97.69 107 LEU A O 1
ATOM 830 N N . LEU A 1 108 ? -6.065 7.207 -0.237 1.00 97.62 108 LEU A N 1
ATOM 831 C CA . LEU A 1 108 ? -5.464 8.200 0.664 1.00 97.62 108 LEU A CA 1
ATOM 832 C C . LEU A 1 108 ? -6.520 9.061 1.369 1.00 97.62 108 LEU A C 1
ATOM 834 O O . LEU A 1 108 ? -6.307 9.455 2.509 1.00 97.62 108 LEU A O 1
ATOM 838 N N . GLY A 1 109 ? -7.658 9.327 0.722 1.00 97.00 109 GLY A N 1
ATOM 839 C CA . GLY A 1 109 ? -8.775 10.046 1.336 1.00 97.00 109 GLY A CA 1
ATOM 840 C C . GLY A 1 109 ? -9.531 9.249 2.407 1.00 97.00 109 GLY A C 1
ATOM 841 O O . GLY A 1 109 ? -10.273 9.843 3.186 1.00 97.00 109 GLY A O 1
ATOM 842 N N . LEU A 1 110 ? -9.359 7.922 2.462 1.00 93.25 110 LEU A N 1
ATOM 843 C CA . LEU A 1 110 ? -10.033 7.046 3.431 1.00 93.25 110 LEU A CA 1
ATOM 844 C C . LEU A 1 110 ? -9.264 6.885 4.751 1.00 93.25 110 LEU A C 1
ATOM 846 O O . LEU A 1 110 ? -9.832 6.408 5.741 1.00 93.25 110 LEU A O 1
ATOM 850 N N . ILE A 1 111 ? -7.966 7.203 4.767 1.00 92.75 111 ILE A N 1
ATOM 851 C CA . ILE A 1 111 ? -7.077 6.912 5.900 1.00 92.75 111 ILE A CA 1
ATOM 852 C C . ILE A 1 111 ? -6.825 8.095 6.817 1.00 92.75 111 ILE A C 1
ATOM 854 O O . ILE A 1 111 ? -6.512 9.202 6.342 1.00 92.75 111 ILE A O 1
#

Nearest PDB structures (foldseek):
  4mal-assembly1_A  TM=1.003E+00  e=2.400E-02  Pseudomonas aeruginosa PAO1
  4mbq-assembly1_E  TM=9.396E-01  e=2.260E-02  Pseudomonas aeruginosa PAO1
  4mal-assembly2_B  TM=7.858E-01  e=7.208E-03  Pseudomonas aeruginosa PAO1
  5khu-assembly1_H  TM=7.742E-01  e=2.461E+00  Homo sapiens
  5g05-assembly1_H  TM=8.208E-01  e=6.066E+00  Homo sapiens

Solvent-accessible surface area (backbone atoms only — not comparable to full-atom values): 6669 Å² total; per-residue (Å²): 128,72,74,70,61,56,63,64,59,74,69,67,71,70,74,72,61,57,54,56,56,49,49,52,52,51,53,62,59,65,75,65,71,74,72,74,76,72,70,68,72,59,63,64,72,68,55,69,75,94,70,87,45,75,66,60,37,37,76,74,43,57,90,49,32,52,61,56,45,53,56,51,23,51,54,25,47,77,72,67,40,42,72,62,16,48,58,45,31,56,49,30,51,73,72,38,54,75,68,50,21,54,49,26,55,54,55,56,73,74,102

Secondary structure (DSSP, 8-state):
--HHHHHHHHTTTSHHHHHHHHHHHHHHHHTT-PPPPPPTHHHHTT-------HHHHHHHHTT-HHHHHHHHHHHHHHTT-HHHHHHHHHHHHHHS-HHHHHHHHHHHTT-